Protein AF-A0A0K8SKZ4-F1 (afdb_monomer)

Secondary structure (DSSP, 8-state):
------HHHHHHHHHH-------S--TTGGGS---------PPPP-----TT----EES-EEEE-GGG-EEEE--EEEETTEEEE--EEEEEETTTTEEEEEE--S-TT-----SS------PPP-

Foldseek 3Di:
DDDDDPVVVVVVVVVPDDDDDDDPDCPVVVPDDDDDDDPDDDDDDDDDDLPPDDFFFPLWDWDDDPPFWIKTAWGWGDDPNDTDIDQWIWIAGPVVRDIDIDRPPPPVPDGSPDNHDDDDDDDDDD

Solvent-accessible surface area (backbone atoms only — not comparable to full-atom values): 8490 Å² total; per-residue (Å²): 140,73,95,83,86,57,62,70,61,49,51,55,50,55,72,76,57,83,90,83,84,90,70,98,67,64,72,74,61,71,74,53,84,83,80,82,75,84,80,80,84,72,82,86,75,89,83,81,83,67,85,91,73,85,75,62,71,44,60,50,23,74,33,66,55,70,102,46,26,30,40,38,37,36,8,33,32,61,57,98,87,42,77,44,75,31,64,43,40,34,39,41,25,71,82,76,72,42,78,49,77,41,67,70,72,86,56,94,80,74,80,56,86,45,72,70,41,83,71,81,78,83,78,80,87,129

Sequence (126 aa):
MEPFDEWEEFHLTCCHYSLSIATANVQFLKSFPAHQHEIACRKSLVLQTVEKLTMERYGHSLVEVGNRGALIIGGFGSSSGHHGRSKEITYVGVNSKTVHTRMSSQASFITWDCLYATSTAITKEE

Mean predicted aligned error: 10.61 Å

pLDDT: mean 78.46, std 10.22, range [48.38, 93.88]

Organism: Lygus hesperus (NCBI:txid30085)

InterPro domains:
  IPR029063 S-adenosyl-L-methionine-dependent methyltransferase superfamily [G3DSA:3.40.50.150] (1-35)

Nearest PDB structures (foldseek):
  8ehv-assembly2_B  TM=7.930E-01  e=5.958E-02  Homo sapiens
  8ejr-assembly2_B  TM=7.897E-01  e=7.552E-02  Homo sapiens
  6tg8-assembly1_AAA  TM=7.905E-01  e=7.118E-02  Homo sapiens
  4iqk-assembly1_A  TM=7.884E-01  e=8.503E-02  Homo sapiens
  1zgk-assembly1_A  TM=7.850E-01  e=2.782E-01  Homo sapiens

Structure (mmCIF, N/CA/C/O backbone):
data_AF-A0A0K8SKZ4-F1
#
_entry.id   AF-A0A0K8SKZ4-F1
#
loop_
_atom_site.group_PDB
_atom_site.id
_atom_site.type_symbol
_atom_site.label_atom_id
_atom_site.label_alt_id
_atom_site.label_comp_id
_atom_site.label_asym_id
_atom_site.label_entity_id
_atom_site.label_seq_id
_atom_site.pdbx_PDB_ins_code
_atom_site.Cartn_x
_atom_site.Cartn_y
_atom_site.Cartn_z
_atom_site.occupancy
_atom_site.B_iso_or_equiv
_atom_site.auth_seq_id
_atom_site.auth_comp_id
_atom_site.auth_asym_id
_atom_site.auth_atom_id
_atom_site.pdbx_PDB_model_num
ATOM 1 N N . MET A 1 1 ? 19.714 -13.687 -1.456 1.00 84.31 1 MET A N 1
ATOM 2 C CA . MET A 1 1 ? 18.265 -13.897 -1.283 1.00 84.31 1 MET A CA 1
ATOM 3 C C . MET A 1 1 ? 17.968 -13.640 0.174 1.00 84.31 1 MET A C 1
ATOM 5 O O . MET A 1 1 ? 18.544 -14.321 1.015 1.00 84.31 1 MET A O 1
ATOM 9 N N . GLU A 1 2 ? 17.155 -12.632 0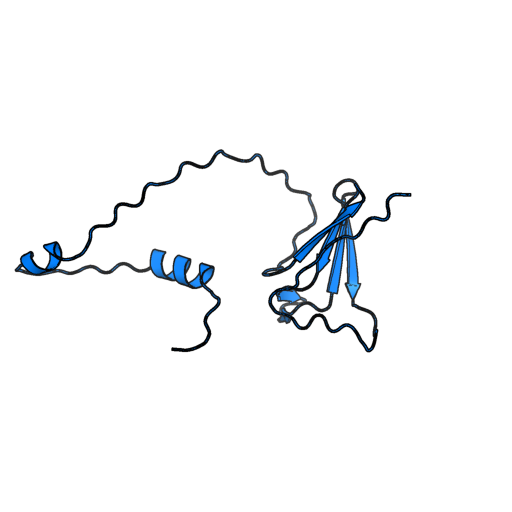.444 1.00 93.62 2 GLU A N 1
ATOM 10 C CA . GLU A 1 2 ? 16.690 -12.252 1.779 1.00 93.62 2 GLU A CA 1
ATOM 11 C C . GLU A 1 2 ? 15.154 -12.186 1.770 1.00 93.62 2 GLU A C 1
ATOM 13 O O . GLU A 1 2 ? 14.571 -12.183 0.681 1.00 93.62 2 GLU A O 1
ATOM 18 N N . PRO A 1 3 ? 14.482 -12.195 2.935 1.00 91.00 3 PRO A N 1
ATOM 19 C CA . PRO A 1 3 ? 13.041 -11.964 2.999 1.00 91.00 3 PRO A CA 1
ATOM 20 C C . PRO A 1 3 ? 12.668 -10.619 2.361 1.00 91.00 3 PRO A C 1
ATOM 22 O O . PRO A 1 3 ? 13.310 -9.613 2.643 1.00 91.00 3 PRO A O 1
ATOM 25 N N . PHE A 1 4 ? 11.636 -10.608 1.515 1.00 89.75 4 PHE A N 1
ATOM 26 C CA . PHE A 1 4 ? 11.210 -9.439 0.748 1.00 89.75 4 PHE A CA 1
ATOM 27 C C . PHE A 1 4 ? 9.680 -9.348 0.723 1.00 89.75 4 PHE A C 1
ATOM 29 O O . PHE A 1 4 ? 9.021 -10.345 0.424 1.00 89.75 4 PHE A O 1
ATOM 36 N N . ASP A 1 5 ? 9.142 -8.168 1.030 1.00 85.81 5 ASP A N 1
ATOM 37 C CA . ASP A 1 5 ? 7.696 -7.916 1.170 1.00 85.81 5 ASP A CA 1
ATOM 38 C C . ASP A 1 5 ? 7.285 -6.515 0.669 1.00 85.81 5 ASP A C 1
ATOM 40 O O . ASP A 1 5 ? 6.225 -6.002 1.002 1.00 85.81 5 ASP A O 1
ATOM 44 N N . GLU A 1 6 ? 8.150 -5.870 -0.120 1.00 89.12 6 GLU A N 1
ATOM 45 C CA . GLU A 1 6 ? 7.980 -4.492 -0.616 1.00 89.12 6 GLU A CA 1
ATOM 46 C C . GLU A 1 6 ? 7.667 -4.498 -2.122 1.00 89.12 6 GLU A C 1
ATOM 48 O O . GLU A 1 6 ? 8.309 -3.822 -2.935 1.00 89.12 6 GLU A O 1
ATOM 53 N N . TRP A 1 7 ? 6.747 -5.375 -2.545 1.00 88.06 7 TRP A N 1
ATOM 54 C CA . TRP A 1 7 ? 6.479 -5.591 -3.971 1.00 88.06 7 TRP A CA 1
ATOM 55 C C . TRP A 1 7 ? 5.954 -4.336 -4.656 1.00 88.06 7 TRP A C 1
ATOM 57 O O . TRP A 1 7 ? 6.333 -4.062 -5.798 1.00 88.06 7 TRP A O 1
ATOM 67 N N . GLU A 1 8 ? 5.103 -3.578 -3.976 1.00 88.56 8 GLU A N 1
ATOM 68 C CA . GLU A 1 8 ? 4.566 -2.312 -4.445 1.00 88.56 8 GLU A CA 1
ATOM 69 C C . GLU A 1 8 ? 5.685 -1.284 -4.670 1.00 88.56 8 GLU A C 1
ATOM 71 O O . GLU A 1 8 ? 5.755 -0.676 -5.745 1.00 88.56 8 GLU A O 1
ATOM 76 N N . GLU A 1 9 ? 6.598 -1.130 -3.710 1.00 89.12 9 GLU A N 1
ATOM 77 C CA . GLU A 1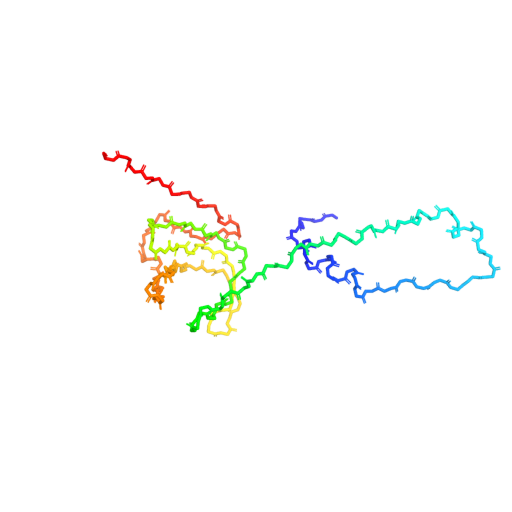 9 ? 7.738 -0.214 -3.789 1.00 89.12 9 GLU A CA 1
ATOM 78 C C . GLU A 1 9 ? 8.730 -0.637 -4.875 1.00 89.12 9 GLU A C 1
ATOM 80 O O . GLU A 1 9 ? 9.206 0.201 -5.650 1.00 89.12 9 GLU A O 1
ATOM 85 N N . PHE A 1 10 ? 9.026 -1.933 -4.986 1.00 92.31 10 PHE A N 1
ATOM 86 C CA . PHE A 1 10 ? 9.913 -2.442 -6.028 1.00 92.31 10 PHE A CA 1
ATOM 87 C C . PHE A 1 10 ? 9.290 -2.320 -7.415 1.00 92.31 10 PHE A C 1
ATOM 89 O O . PHE A 1 10 ? 9.973 -1.906 -8.350 1.00 92.31 10 PHE A O 1
ATOM 96 N N . HIS A 1 11 ? 7.996 -2.606 -7.566 1.00 89.75 11 HIS A N 1
ATOM 97 C CA . HIS A 1 11 ? 7.304 -2.425 -8.838 1.00 89.75 11 HIS A CA 1
ATOM 98 C C . HIS A 1 11 ? 7.336 -0.959 -9.279 1.00 89.75 11 HIS A C 1
ATOM 100 O O . HIS A 1 11 ? 7.713 -0.666 -10.418 1.00 89.75 11 HIS A O 1
ATOM 106 N N . LEU A 1 12 ? 7.002 -0.034 -8.372 1.00 88.69 12 LEU A N 1
ATOM 107 C CA . LEU A 1 12 ? 7.126 1.398 -8.634 1.00 88.69 12 LEU A CA 1
ATOM 108 C C . LEU A 1 12 ? 8.563 1.757 -9.008 1.00 88.69 12 LEU A C 1
ATOM 110 O O . LEU A 1 12 ? 8.761 2.444 -10.007 1.00 88.69 12 LEU A O 1
ATOM 114 N N . THR A 1 13 ? 9.557 1.253 -8.279 1.00 93.88 13 THR A N 1
ATOM 115 C CA . THR A 1 13 ? 10.974 1.472 -8.588 1.00 93.88 13 THR A CA 1
ATOM 116 C C . THR A 1 13 ? 11.291 1.010 -10.007 1.00 93.88 13 THR A C 1
ATOM 118 O O . THR A 1 13 ? 11.733 1.817 -10.816 1.00 93.88 13 THR A O 1
ATOM 121 N N . CYS A 1 14 ? 10.980 -0.232 -10.377 1.00 91.94 14 CYS A N 1
ATOM 122 C CA . CYS A 1 14 ? 11.227 -0.762 -11.719 1.00 91.94 14 CYS A CA 1
ATOM 123 C C . CYS A 1 14 ? 10.579 0.069 -12.834 1.00 91.94 14 CYS A C 1
ATOM 125 O O . CYS A 1 14 ? 11.188 0.235 -13.888 1.00 91.94 14 CYS A O 1
ATOM 127 N N . CYS A 1 15 ? 9.392 0.634 -12.606 1.00 89.50 15 CYS A N 1
ATOM 128 C CA . CYS A 1 15 ? 8.718 1.500 -13.576 1.00 89.50 15 CYS A CA 1
ATOM 129 C C . CYS A 1 15 ? 9.421 2.853 -13.799 1.00 89.50 15 CYS A C 1
ATOM 131 O O . CYS A 1 15 ? 9.193 3.490 -14.826 1.00 89.50 15 CYS A O 1
ATOM 133 N N . HIS A 1 16 ? 10.276 3.297 -12.872 1.00 91.94 16 HIS A N 1
ATOM 134 C CA . HIS A 1 16 ? 11.017 4.561 -12.979 1.00 91.94 16 HIS A CA 1
ATOM 135 C C . HIS A 1 16 ? 12.434 4.403 -13.549 1.00 91.94 16 HIS A C 1
ATOM 137 O O . HIS A 1 16 ? 13.119 5.403 -13.766 1.00 91.94 16 HIS A O 1
ATOM 143 N N . TYR A 1 17 ? 12.877 3.176 -13.833 1.00 92.44 17 TYR A N 1
ATOM 144 C CA . TYR A 1 17 ? 14.162 2.913 -14.478 1.00 92.44 17 TYR A CA 1
ATOM 145 C C . TYR A 1 17 ? 13.944 2.363 -15.885 1.00 92.44 17 TYR A C 1
ATOM 147 O O . TYR A 1 17 ? 13.073 1.533 -16.126 1.00 92.44 17 TYR A O 1
ATOM 155 N N . SER A 1 18 ? 14.772 2.807 -16.831 1.00 89.88 18 SER A N 1
ATOM 156 C CA . SER A 1 18 ? 14.786 2.262 -18.188 1.00 89.88 18 SER A CA 1
ATOM 157 C C . SER A 1 18 ? 16.172 1.738 -18.537 1.00 89.88 18 SER A C 1
ATOM 159 O O . SER A 1 18 ? 17.190 2.334 -18.184 1.00 89.88 18 SER A O 1
ATOM 161 N N . LEU A 1 19 ? 16.208 0.607 -19.240 1.00 85.75 19 LEU A N 1
ATOM 162 C CA . LEU A 1 19 ? 17.428 0.037 -19.795 1.00 85.75 19 LEU A CA 1
ATOM 163 C C . LEU A 1 19 ? 17.457 0.319 -21.296 1.00 85.75 19 LEU A C 1
ATOM 165 O O . LEU A 1 19 ? 16.661 -0.229 -22.054 1.00 85.75 19 LEU A O 1
ATOM 169 N N . SER A 1 20 ? 18.390 1.169 -21.719 1.00 86.12 20 SER A N 1
ATOM 170 C CA . SER A 1 20 ? 18.637 1.459 -23.132 1.00 86.12 20 SER A CA 1
ATOM 171 C C . SER A 1 20 ? 19.935 0.796 -23.573 1.00 86.12 20 SER A C 1
ATOM 173 O O . SER A 1 20 ? 20.978 1.009 -22.958 1.00 86.12 20 SER A O 1
ATOM 175 N N . ILE A 1 21 ? 19.883 0.002 -24.644 1.00 82.56 21 ILE A N 1
ATOM 176 C CA . ILE A 1 21 ? 21.053 -0.695 -25.185 1.00 82.56 21 ILE A CA 1
ATOM 177 C C . ILE A 1 21 ? 21.307 -0.213 -26.611 1.00 82.56 21 ILE A C 1
ATOM 179 O O . ILE A 1 21 ? 20.495 -0.442 -27.506 1.00 82.56 21 ILE A O 1
ATOM 183 N N . ALA A 1 22 ? 22.458 0.423 -26.829 1.00 85.88 22 ALA A N 1
ATOM 184 C CA . ALA A 1 22 ? 22.949 0.768 -28.158 1.00 85.88 22 ALA A CA 1
ATOM 185 C C . ALA A 1 22 ? 23.949 -0.300 -28.620 1.00 85.88 22 ALA A C 1
ATOM 187 O O . ALA A 1 22 ? 24.955 -0.550 -27.960 1.00 85.88 22 ALA A O 1
ATOM 188 N N . THR A 1 23 ? 23.670 -0.947 -29.750 1.00 83.12 23 THR A N 1
ATOM 189 C CA . THR A 1 23 ? 24.506 -2.017 -30.310 1.00 83.12 23 THR A CA 1
ATOM 190 C C . THR A 1 23 ? 24.589 -1.889 -31.826 1.00 83.12 23 THR A C 1
ATOM 192 O O . THR A 1 23 ? 23.614 -1.519 -32.477 1.00 83.12 23 THR A O 1
ATOM 195 N N . ALA A 1 24 ? 25.737 -2.246 -32.402 1.00 85.50 24 ALA A N 1
ATOM 196 C CA . ALA A 1 24 ? 25.886 -2.385 -33.850 1.00 85.50 24 ALA A CA 1
ATOM 197 C C . ALA A 1 24 ? 25.228 -3.673 -34.390 1.00 85.50 24 ALA A C 1
ATOM 199 O O . ALA A 1 24 ? 24.964 -3.778 -35.585 1.00 85.50 24 ALA A O 1
ATOM 200 N N . ASN A 1 25 ? 24.951 -4.658 -33.523 1.00 83.12 25 ASN A N 1
ATOM 201 C CA . ASN A 1 25 ? 24.340 -5.934 -33.891 1.00 83.12 25 ASN A CA 1
ATOM 202 C C . ASN A 1 25 ? 23.125 -6.236 -33.001 1.00 83.12 25 ASN A C 1
ATOM 204 O O . ASN A 1 25 ? 23.258 -6.499 -31.806 1.00 83.12 25 ASN A O 1
ATOM 208 N N . VAL A 1 26 ? 21.940 -6.221 -33.609 1.00 80.81 26 VAL A N 1
ATOM 209 C CA . VAL A 1 26 ? 20.637 -6.375 -32.941 1.00 80.81 26 VAL A CA 1
ATOM 210 C C . VAL A 1 26 ? 20.186 -7.830 -32.770 1.00 80.81 26 VAL A C 1
ATOM 212 O O . VAL A 1 26 ? 19.115 -8.068 -32.217 1.00 80.81 26 VAL A O 1
ATOM 215 N N . GLN A 1 27 ? 20.945 -8.825 -33.247 1.00 82.12 27 GLN A N 1
ATOM 216 C CA . GLN A 1 2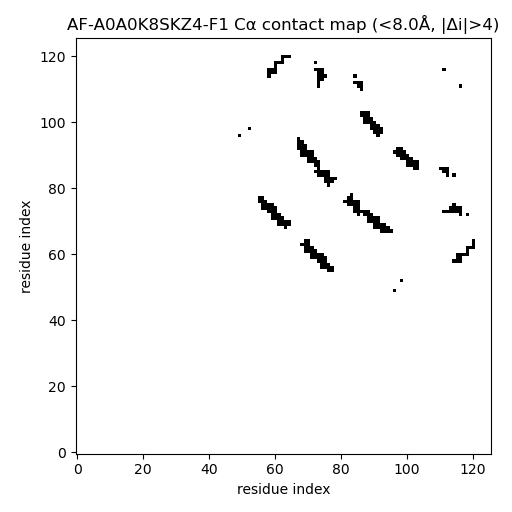7 ? 20.470 -10.218 -33.259 1.00 82.12 27 GLN A CA 1
ATOM 217 C C . GLN A 1 27 ? 20.228 -10.781 -31.852 1.00 82.12 27 GLN A C 1
ATOM 219 O O . GLN A 1 27 ? 19.255 -11.501 -31.655 1.00 82.12 27 GLN A O 1
ATOM 224 N N . PHE A 1 28 ? 21.039 -10.396 -30.862 1.00 78.75 28 PHE A N 1
ATOM 225 C CA . PHE A 1 28 ? 20.835 -10.822 -29.474 1.00 78.75 28 PHE A CA 1
ATOM 226 C C . PHE A 1 28 ? 19.618 -10.145 -28.814 1.00 78.75 28 PHE A C 1
ATOM 228 O O . PHE A 1 28 ? 19.055 -10.681 -27.870 1.00 78.75 28 PHE A O 1
ATOM 235 N N . LEU A 1 29 ? 19.174 -8.980 -29.307 1.00 75.00 29 LEU A N 1
ATOM 236 C CA . LEU A 1 29 ? 17.990 -8.300 -28.767 1.00 75.00 29 LEU A CA 1
ATOM 237 C C . LEU A 1 29 ? 16.697 -9.034 -29.141 1.00 75.00 29 LEU A C 1
ATOM 239 O O . LEU A 1 29 ? 15.725 -8.989 -28.397 1.00 75.00 29 LEU A O 1
ATOM 243 N N . LYS A 1 30 ? 16.694 -9.764 -30.263 1.00 75.38 30 LYS A N 1
ATOM 244 C CA . LYS A 1 30 ? 15.529 -10.533 -30.725 1.00 75.38 30 LYS A CA 1
ATOM 245 C C . LYS A 1 30 ? 15.217 -11.755 -29.862 1.00 75.38 30 LYS A C 1
ATOM 247 O O . LYS A 1 30 ? 14.107 -12.267 -29.946 1.00 75.38 30 LYS A O 1
ATOM 252 N N . SER A 1 31 ? 16.174 -12.237 -29.065 1.00 79.31 31 SER A N 1
ATOM 253 C CA . SER A 1 31 ? 15.929 -13.329 -28.117 1.00 79.31 31 SER A CA 1
ATOM 254 C C . SER A 1 31 ? 15.302 -12.856 -26.807 1.00 79.31 31 SER A C 1
ATOM 256 O O . SER A 1 31 ? 14.911 -13.697 -26.001 1.00 79.31 31 SER A O 1
ATOM 258 N N . PHE A 1 32 ? 15.199 -11.543 -26.572 1.00 76.25 32 PHE A N 1
ATOM 259 C CA . PHE A 1 32 ? 14.481 -11.042 -25.406 1.00 76.25 32 PHE A CA 1
ATOM 260 C C . PHE A 1 32 ? 12.972 -11.124 -25.658 1.00 76.25 32 PHE A C 1
ATOM 262 O O . PHE A 1 32 ? 12.498 -10.639 -26.688 1.00 76.25 32 PHE A O 1
ATOM 269 N N . PRO A 1 33 ? 12.199 -11.714 -24.734 1.00 73.81 33 PRO A N 1
ATOM 270 C CA . PRO A 1 33 ? 10.752 -11.718 -24.843 1.00 73.81 33 PRO A CA 1
ATOM 271 C C . PRO A 1 33 ? 10.233 -10.278 -24.757 1.00 73.81 33 PRO A C 1
ATOM 273 O O . PRO A 1 33 ? 10.387 -9.603 -23.742 1.00 73.81 33 PRO A O 1
ATOM 276 N N . ALA A 1 34 ? 9.614 -9.799 -25.835 1.00 71.25 34 ALA A N 1
ATOM 277 C CA . ALA A 1 34 ? 8.869 -8.550 -25.813 1.00 71.25 34 ALA A CA 1
ATOM 278 C C . ALA A 1 34 ? 7.513 -8.815 -25.150 1.00 71.25 34 ALA A C 1
ATOM 280 O O . ALA A 1 34 ? 6.623 -9.418 -25.751 1.00 71.25 34 ALA A O 1
ATOM 281 N N . HIS A 1 35 ? 7.354 -8.395 -23.899 1.00 67.44 35 HIS A N 1
ATOM 282 C CA . HIS A 1 35 ? 6.056 -8.421 -23.235 1.00 67.44 35 HIS A CA 1
ATOM 283 C C . HIS A 1 35 ? 5.322 -7.112 -23.519 1.00 67.44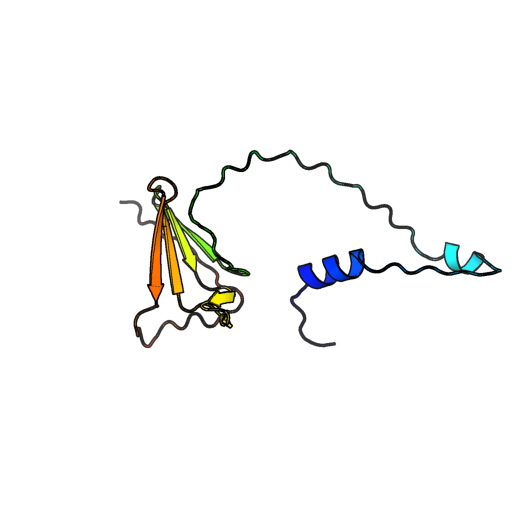 35 HIS A C 1
ATOM 285 O O . HIS A 1 35 ? 5.682 -6.052 -23.012 1.00 67.44 35 HIS A O 1
ATOM 291 N N . GLN A 1 36 ? 4.292 -7.184 -24.363 1.00 68.69 36 GLN A N 1
ATOM 292 C CA . GLN A 1 36 ? 3.277 -6.140 -24.427 1.00 68.69 36 GLN A CA 1
ATOM 293 C C . GLN A 1 36 ? 2.287 -6.400 -23.298 1.00 68.69 36 GLN A C 1
ATOM 295 O O . GLN A 1 36 ? 1.614 -7.428 -23.278 1.00 68.69 36 GLN A O 1
ATOM 300 N N . HIS A 1 37 ? 2.229 -5.487 -22.335 1.00 68.56 37 HIS A N 1
ATOM 301 C CA . HIS A 1 37 ? 1.208 -5.536 -21.303 1.00 68.56 37 HIS A CA 1
ATOM 302 C C . HIS A 1 37 ? -0.081 -4.926 -21.850 1.00 68.56 37 HIS A C 1
ATOM 304 O O . HIS A 1 37 ? -0.086 -3.791 -22.330 1.00 68.56 37 HIS A O 1
ATOM 310 N N . GLU A 1 38 ? -1.180 -5.670 -21.760 1.00 72.50 38 GLU A N 1
ATOM 311 C CA . GLU A 1 38 ? -2.504 -5.096 -21.962 1.00 72.50 38 GLU A CA 1
ATOM 312 C C . GLU A 1 38 ? -2.776 -4.082 -20.847 1.00 72.50 38 GLU A C 1
ATOM 314 O O . GLU A 1 38 ? -2.741 -4.403 -19.656 1.00 72.50 38 GLU A O 1
ATOM 319 N N . ILE A 1 39 ? -3.045 -2.835 -21.230 1.00 73.31 39 ILE A N 1
ATOM 320 C CA . ILE A 1 39 ? -3.462 -1.808 -20.279 1.00 73.31 39 ILE A CA 1
ATOM 321 C C . ILE A 1 39 ? -4.922 -2.094 -19.931 1.00 73.31 39 ILE A C 1
ATOM 323 O O . ILE A 1 39 ? -5.835 -1.766 -20.690 1.00 73.31 39 ILE A O 1
ATOM 327 N N . ALA A 1 40 ? -5.152 -2.724 -18.781 1.00 76.19 40 ALA A N 1
ATOM 328 C CA . ALA A 1 40 ? -6.500 -2.970 -18.292 1.00 76.19 40 ALA A CA 1
ATOM 329 C C . ALA A 1 40 ? -7.221 -1.633 -18.037 1.00 76.19 40 ALA A C 1
ATOM 331 O O . ALA A 1 40 ? -6.888 -0.892 -17.109 1.00 76.19 40 ALA A O 1
ATOM 332 N N . CYS A 1 41 ? -8.241 -1.328 -18.843 1.00 74.38 41 CYS A N 1
ATOM 333 C CA . CYS A 1 41 ? -9.102 -0.170 -18.625 1.00 74.38 41 CYS A CA 1
ATOM 334 C C . CYS A 1 41 ? -10.062 -0.469 -17.464 1.00 74.38 41 CYS A C 1
ATOM 336 O O . CYS A 1 41 ? -11.036 -1.210 -17.610 1.00 74.38 41 CYS A O 1
ATOM 338 N N . ARG A 1 42 ? -9.766 0.066 -16.275 1.00 77.38 42 ARG A N 1
ATOM 339 C CA . ARG A 1 42 ? -10.625 -0.092 -15.095 1.00 77.38 42 ARG A CA 1
ATOM 340 C C . ARG A 1 42 ? -11.748 0.944 -15.114 1.00 77.38 42 ARG A C 1
ATOM 342 O O . ARG A 1 42 ? -11.528 2.101 -15.463 1.00 77.38 42 ARG A O 1
ATOM 349 N N . LYS A 1 43 ? -12.956 0.533 -14.707 1.00 82.81 43 LYS A N 1
ATOM 350 C CA . LYS A 1 43 ? -14.086 1.455 -14.510 1.00 82.81 43 LYS A CA 1
ATOM 351 C C . LYS A 1 43 ? -13.697 2.524 -13.487 1.00 82.81 43 LYS A C 1
ATOM 353 O O . LYS A 1 43 ? -13.170 2.196 -12.426 1.00 82.81 43 LYS A O 1
ATOM 358 N N . SER A 1 44 ? -13.976 3.786 -13.805 1.00 79.81 44 SER A N 1
ATOM 359 C CA . SER A 1 44 ? -13.770 4.899 -12.877 1.00 79.81 44 SER A CA 1
ATOM 360 C C . SER A 1 44 ? -14.740 4.767 -11.701 1.00 79.81 44 SER A C 1
ATOM 362 O O . SER A 1 44 ? -15.950 4.653 -11.899 1.00 79.81 44 SER A O 1
ATOM 364 N N . LEU A 1 45 ? -14.203 4.733 -10.483 1.00 83.44 45 LEU A N 1
ATOM 365 C CA . LEU A 1 45 ? -14.990 4.784 -9.256 1.00 83.44 45 LEU A CA 1
ATOM 366 C C . LEU A 1 45 ? -15.198 6.250 -8.865 1.00 83.44 45 LEU A C 1
ATOM 368 O O . LEU A 1 45 ? -14.260 7.045 -8.915 1.00 83.44 45 LEU A O 1
ATOM 372 N N . VAL A 1 46 ? -16.413 6.602 -8.441 1.00 82.12 46 VAL A N 1
ATOM 373 C CA . VAL A 1 46 ? -16.683 7.918 -7.849 1.00 82.12 46 VAL A CA 1
ATOM 374 C C . VAL A 1 46 ? -16.211 7.883 -6.400 1.00 82.12 46 VAL A C 1
ATOM 376 O O . VAL A 1 46 ? -16.841 7.261 -5.548 1.00 82.12 46 VAL A O 1
ATOM 379 N N . LEU A 1 47 ? -15.081 8.532 -6.130 1.00 77.69 47 LEU A N 1
ATOM 380 C CA . LEU A 1 47 ? -14.546 8.672 -4.781 1.00 77.69 47 LEU A CA 1
ATOM 381 C C . LEU A 1 47 ? -15.269 9.814 -4.060 1.00 77.69 47 LEU A C 1
ATOM 383 O O . LEU A 1 47 ? -15.374 10.920 -4.586 1.00 77.69 47 LEU A O 1
ATOM 387 N N . GLN A 1 48 ? -15.748 9.549 -2.845 1.00 71.44 48 GLN A N 1
ATOM 388 C CA . GLN A 1 48 ? -16.238 10.581 -1.936 1.00 71.44 48 GLN A CA 1
ATOM 389 C C . GLN A 1 48 ? -15.248 10.747 -0.789 1.00 71.44 48 GLN A C 1
ATOM 391 O O . GLN A 1 48 ? -14.986 9.808 -0.039 1.00 71.44 48 GLN A O 1
ATOM 396 N N . THR A 1 49 ? -14.705 11.952 -0.648 1.00 69.88 49 THR A N 1
ATOM 397 C CA . THR A 1 49 ? -13.798 12.283 0.449 1.00 69.88 49 THR A CA 1
ATOM 398 C C . THR A 1 49 ? -14.606 12.647 1.686 1.00 69.88 49 THR A C 1
ATOM 400 O O . THR A 1 49 ? -15.434 13.558 1.656 1.00 69.88 49 THR A O 1
ATOM 403 N N . VAL A 1 50 ? -14.346 11.966 2.800 1.00 66.31 50 VAL A N 1
ATOM 404 C CA . VAL A 1 50 ? -14.837 12.400 4.110 1.00 66.31 50 VAL A CA 1
ATOM 405 C C . VAL A 1 50 ? -13.859 13.446 4.643 1.00 66.31 50 VAL A C 1
ATOM 407 O O . VAL A 1 50 ? -12.724 13.131 4.994 1.00 66.31 50 VAL A O 1
ATOM 410 N N . GLU A 1 51 ? -14.281 14.710 4.658 1.00 62.53 51 GLU A N 1
ATOM 411 C CA . GLU A 1 51 ? -13.481 15.814 5.198 1.00 62.53 51 GLU A CA 1
ATOM 412 C C . GLU A 1 51 ? -13.041 15.521 6.648 1.00 62.53 51 GLU A C 1
ATOM 414 O O . GLU A 1 51 ? -13.843 15.055 7.458 1.00 62.53 51 GLU A O 1
ATOM 419 N N . LYS A 1 52 ? -11.780 15.855 6.975 1.00 63.81 52 LYS A N 1
ATOM 420 C CA . LYS A 1 52 ? -11.106 15.731 8.293 1.00 63.81 52 LYS A CA 1
ATOM 421 C C . LYS A 1 52 ? -10.502 14.376 8.679 1.00 63.81 52 LYS A C 1
ATOM 423 O O . LYS A 1 52 ? -9.988 14.269 9.791 1.00 63.81 52 LYS A O 1
ATOM 428 N N .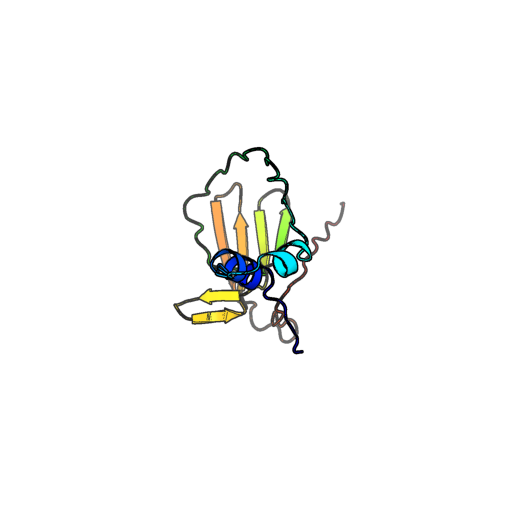 LEU A 1 53 ? -10.482 13.376 7.802 1.00 65.81 53 LEU A N 1
ATOM 429 C CA . LEU A 1 53 ? -9.731 12.142 8.056 1.00 65.81 53 LEU A CA 1
ATOM 430 C C . LEU A 1 53 ? -8.500 12.071 7.148 1.00 65.81 53 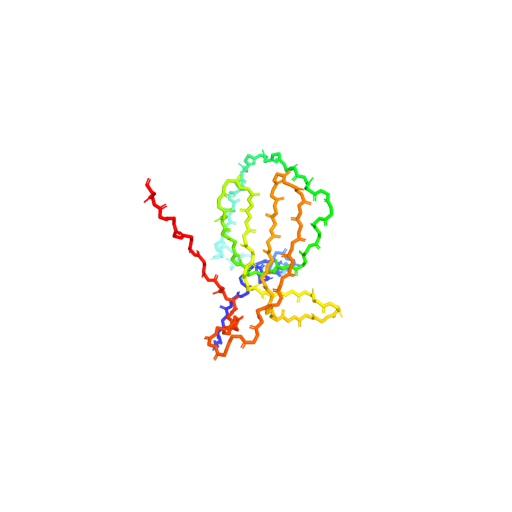LEU A C 1
ATOM 432 O O . LEU A 1 53 ? -8.544 11.480 6.074 1.00 65.81 53 LEU A O 1
ATOM 436 N N . THR A 1 54 ? -7.394 12.658 7.599 1.00 71.69 54 THR A N 1
ATOM 437 C CA . THR A 1 54 ? -6.078 12.415 6.998 1.00 71.69 54 THR A CA 1
ATOM 438 C C . THR A 1 54 ? -5.287 11.556 7.971 1.00 71.69 54 THR A C 1
ATOM 440 O O . THR A 1 54 ? -4.970 11.997 9.073 1.00 71.69 54 THR A O 1
ATOM 443 N N . MET A 1 55 ? -5.019 10.310 7.592 1.00 77.25 55 MET A N 1
ATOM 444 C CA . MET A 1 55 ? -4.234 9.380 8.396 1.00 77.25 55 MET A CA 1
ATOM 445 C C . MET A 1 55 ? -3.194 8.716 7.501 1.00 77.25 55 MET A C 1
ATOM 447 O O . MET A 1 55 ? -3.534 8.099 6.496 1.00 77.25 55 MET A O 1
ATOM 451 N N . GLU A 1 56 ? -1.931 8.813 7.896 1.00 84.81 56 GLU A N 1
ATOM 452 C CA . GLU A 1 56 ? -0.834 8.102 7.247 1.00 84.81 56 GLU A CA 1
ATOM 453 C C . GLU A 1 56 ? -0.735 6.711 7.869 1.00 84.81 56 GLU A C 1
ATOM 455 O O . GLU A 1 56 ? -0.059 6.524 8.881 1.00 84.81 56 GLU A O 1
ATOM 460 N N . ARG A 1 57 ? -1.474 5.746 7.314 1.00 85.31 57 ARG A N 1
ATOM 461 C CA . ARG A 1 57 ? -1.497 4.364 7.805 1.00 85.31 57 ARG A CA 1
ATOM 462 C C . ARG A 1 57 ? -1.463 3.366 6.653 1.00 85.31 57 ARG A C 1
ATOM 464 O O . ARG A 1 57 ? -2.366 3.344 5.823 1.00 85.31 57 ARG A O 1
ATOM 471 N N . TYR A 1 58 ? -0.489 2.470 6.685 1.00 87.19 58 TYR A N 1
ATOM 472 C CA . TYR A 1 58 ? -0.195 1.479 5.650 1.00 87.19 58 TYR A CA 1
ATOM 473 C C . TYR A 1 58 ? -0.154 0.073 6.260 1.00 87.19 58 TYR A C 1
ATOM 475 O O . TYR A 1 58 ? 0.075 -0.064 7.463 1.00 87.19 58 TYR A O 1
ATOM 483 N N . GLY A 1 59 ? -0.440 -0.962 5.463 1.00 85.12 59 GLY A N 1
ATOM 484 C CA . GLY A 1 59 ? -0.460 -2.359 5.931 1.00 85.12 59 GLY A CA 1
ATOM 485 C C . GLY A 1 59 ? -1.459 -2.645 7.065 1.00 85.12 59 GLY A C 1
ATOM 486 O O . GLY A 1 59 ? -1.308 -3.613 7.805 1.00 85.12 59 GLY A O 1
ATOM 487 N N . HIS A 1 60 ? -2.453 -1.773 7.260 1.00 88.00 60 HIS A N 1
ATOM 488 C CA . HIS A 1 60 ? -3.439 -1.924 8.324 1.00 88.00 60 HIS A CA 1
ATOM 489 C C . HIS A 1 60 ? -4.572 -2.855 7.908 1.00 88.00 60 HIS A C 1
ATOM 491 O O . HIS A 1 60 ? -4.891 -2.992 6.727 1.00 88.00 60 HIS A O 1
ATOM 497 N N . SER A 1 61 ? -5.236 -3.421 8.909 1.00 88.56 61 SER A N 1
ATOM 498 C CA . SER A 1 61 ? -6.513 -4.097 8.722 1.00 88.56 61 SER A CA 1
ATOM 499 C C . SER A 1 61 ? -7.664 -3.160 9.059 1.00 88.56 61 SER A C 1
ATOM 501 O O . SER A 1 61 ? -7.576 -2.361 9.997 1.00 88.56 61 SER A O 1
ATOM 503 N N . LEU A 1 62 ? -8.759 -3.289 8.313 1.00 87.75 62 LEU A N 1
ATOM 504 C CA . LEU A 1 62 ? -10.002 -2.567 8.545 1.00 87.75 62 LEU A CA 1
ATOM 505 C C . LEU A 1 62 ? -11.141 -3.571 8.705 1.00 87.75 62 LEU A C 1
ATOM 507 O O . LEU A 1 62 ? -11.301 -4.467 7.882 1.00 87.75 62 LEU A O 1
ATOM 511 N N . VAL A 1 63 ? -11.931 -3.418 9.764 1.00 88.69 63 VAL A N 1
ATOM 512 C CA . VAL A 1 63 ? -13.111 -4.251 10.016 1.00 88.69 63 VAL A CA 1
ATOM 513 C C . VAL A 1 63 ? -14.322 -3.377 10.295 1.00 88.69 63 VAL A C 1
ATOM 515 O O . VAL A 1 63 ? -14.258 -2.456 11.106 1.00 88.69 63 VAL A O 1
ATOM 518 N N . GLU A 1 64 ? -15.431 -3.654 9.620 1.00 87.75 64 GLU A N 1
ATOM 519 C CA . GLU A 1 64 ? -16.704 -2.991 9.889 1.00 87.75 64 GLU A CA 1
ATOM 520 C C . GLU A 1 64 ? -17.221 -3.364 11.287 1.00 87.75 64 GLU A C 1
ATOM 522 O O . GLU A 1 64 ? -17.150 -4.521 11.705 1.00 87.75 64 GLU A O 1
ATOM 527 N N . VAL A 1 65 ? -17.740 -2.380 12.025 1.00 83.94 65 VAL A N 1
ATOM 528 C CA . VAL A 1 65 ? -18.341 -2.596 13.348 1.00 83.94 65 VAL A CA 1
ATOM 529 C C . VAL A 1 65 ? -19.751 -2.027 13.356 1.00 83.94 65 VAL A C 1
ATOM 531 O O . VAL A 1 65 ? -19.971 -0.836 13.598 1.00 83.94 65 VAL A O 1
ATOM 534 N N . GLY A 1 66 ? -20.710 -2.916 13.082 1.00 74.25 66 GLY A N 1
ATOM 535 C CA . GLY A 1 66 ? -22.108 -2.565 12.832 1.00 74.25 66 GLY A CA 1
ATOM 536 C C . GLY A 1 66 ? -22.275 -1.635 11.623 1.00 74.25 66 GLY A C 1
ATOM 537 O O . GLY A 1 66 ? -21.309 -1.212 11.002 1.00 74.25 66 GLY A O 1
ATOM 538 N N . ASN A 1 67 ? -23.507 -1.213 11.337 1.00 71.00 67 ASN A N 1
ATOM 539 C CA . ASN A 1 67 ? -23.811 -0.377 10.160 1.00 71.00 67 ASN A CA 1
ATOM 540 C C . ASN A 1 67 ? -23.449 1.116 10.350 1.00 71.00 67 ASN A C 1
ATOM 542 O O . ASN A 1 67 ? -24.189 2.007 9.918 1.00 71.00 67 ASN A O 1
ATOM 546 N N . ARG A 1 68 ? -22.394 1.431 11.114 1.00 79.31 68 ARG A N 1
ATOM 547 C CA . ARG A 1 68 ? -22.089 2.809 11.559 1.00 79.31 68 ARG A CA 1
ATOM 548 C C . ARG A 1 68 ? -20.635 3.232 11.371 1.00 79.31 68 ARG A C 1
ATOM 550 O O . ARG A 1 68 ? -20.378 4.440 11.360 1.00 79.31 68 ARG A O 1
ATOM 557 N N . GLY A 1 69 ? -19.704 2.299 11.202 1.00 86.75 69 GLY A N 1
ATOM 558 C CA . GLY A 1 69 ? -18.289 2.631 11.100 1.00 86.75 69 GLY A CA 1
ATOM 559 C C . GLY A 1 69 ? -17.378 1.422 10.964 1.00 86.75 69 GLY A C 1
ATOM 560 O O . GLY A 1 69 ? -17.832 0.290 10.831 1.00 86.75 69 GLY A O 1
ATOM 561 N N . ALA A 1 70 ? -16.078 1.682 11.023 1.00 88.38 70 ALA A N 1
ATOM 562 C CA . ALA A 1 70 ? -15.045 0.665 10.937 1.00 88.38 70 ALA A CA 1
ATOM 563 C C . ALA A 1 70 ? -13.938 0.896 11.968 1.00 88.38 70 ALA A C 1
ATOM 565 O O . ALA A 1 70 ? -13.629 2.035 12.329 1.00 88.38 70 ALA A O 1
ATOM 566 N N . LEU A 1 71 ? -13.332 -0.194 12.427 1.00 88.31 71 LEU A N 1
ATOM 567 C CA . LEU A 1 71 ? -12.103 -0.187 13.206 1.00 88.31 71 LEU A CA 1
ATOM 568 C C . LEU A 1 71 ? -10.906 -0.393 12.288 1.00 88.31 71 LEU A C 1
ATOM 570 O O . LEU A 1 71 ? -10.886 -1.308 11.469 1.00 88.31 71 LEU A O 1
ATOM 574 N N . ILE A 1 72 ? -9.895 0.433 12.497 1.00 87.94 72 ILE A N 1
ATOM 575 C CA . ILE A 1 72 ? -8.582 0.373 11.872 1.00 87.94 72 ILE A CA 1
ATOM 576 C C . ILE A 1 72 ? -7.608 -0.136 12.928 1.00 87.94 72 ILE A C 1
ATOM 578 O O . ILE A 1 72 ? -7.518 0.432 14.023 1.00 87.94 72 ILE A O 1
ATOM 582 N N . ILE A 1 73 ? -6.900 -1.214 12.602 1.00 86.31 73 ILE A N 1
ATOM 583 C CA . ILE A 1 73 ? -6.052 -1.950 13.540 1.00 86.31 73 ILE A CA 1
ATOM 584 C C . ILE A 1 73 ? -4.688 -2.220 12.904 1.00 86.31 73 ILE A C 1
ATOM 586 O O . ILE A 1 73 ? -4.597 -2.655 11.754 1.00 86.31 73 ILE A O 1
ATOM 590 N N . GLY A 1 74 ? -3.631 -2.005 13.690 1.00 85.00 74 GLY A N 1
ATOM 591 C CA . GLY A 1 74 ? -2.256 -2.296 13.294 1.00 85.00 74 GLY A CA 1
ATOM 592 C C . GLY A 1 74 ? -1.753 -1.381 12.181 1.00 85.00 74 GLY A C 1
ATOM 593 O O . GLY A 1 74 ? -2.123 -0.206 12.107 1.00 85.00 74 GLY A O 1
ATOM 594 N N . GLY A 1 75 ? -0.885 -1.929 11.334 1.00 86.44 75 GLY A N 1
ATOM 595 C CA . GLY A 1 75 ? -0.201 -1.189 10.284 1.00 86.44 75 GLY A CA 1
ATOM 596 C C . GLY A 1 75 ? 0.914 -0.285 10.806 1.00 86.44 75 GLY A C 1
ATOM 597 O O . GLY A 1 75 ? 1.192 -0.192 12.006 1.00 86.44 75 GLY A O 1
ATOM 598 N N . PHE A 1 76 ? 1.557 0.412 9.883 1.00 86.25 76 PHE A N 1
ATOM 599 C CA . PHE A 1 76 ? 2.644 1.348 10.147 1.00 86.25 76 PHE A CA 1
ATOM 600 C C . PHE A 1 76 ? 2.334 2.712 9.534 1.00 86.25 76 PHE A C 1
ATOM 602 O O . PHE A 1 76 ? 1.426 2.850 8.715 1.00 86.25 76 PHE A O 1
ATOM 609 N N . GLY A 1 77 ? 3.018 3.753 9.987 1.00 86.88 77 GLY A N 1
ATOM 610 C CA . GLY A 1 77 ? 2.726 5.112 9.554 1.00 86.88 77 GLY A CA 1
ATOM 611 C C . GLY A 1 77 ? 3.491 6.163 10.333 1.00 86.88 77 GLY A C 1
ATOM 612 O O . GLY A 1 77 ? 4.323 5.828 11.176 1.00 86.88 77 GLY A O 1
ATOM 613 N N . SER A 1 78 ? 3.192 7.430 10.062 1.00 82.38 78 SER A N 1
ATOM 614 C CA . SER A 1 78 ? 3.762 8.548 10.809 1.00 82.38 78 SER A CA 1
ATOM 615 C C . SER A 1 78 ? 2.862 8.911 11.983 1.00 82.38 78 SER A C 1
ATOM 617 O O . SER A 1 78 ? 1.680 9.214 11.811 1.00 82.38 78 SER A O 1
ATOM 619 N N . SER A 1 79 ? 3.422 8.906 13.189 1.00 72.56 79 SER A N 1
ATOM 620 C CA . SER A 1 79 ? 2.809 9.536 14.357 1.00 72.56 79 SER A CA 1
ATOM 621 C C . SER A 1 79 ? 3.790 10.550 14.917 1.00 72.56 79 SER A C 1
ATOM 623 O O . SER A 1 79 ? 4.928 10.214 15.240 1.00 72.56 79 SER A O 1
ATOM 625 N N . SER A 1 80 ? 3.368 11.810 15.036 1.00 72.12 80 SER A N 1
ATOM 626 C CA . SER A 1 80 ? 4.209 12.877 15.606 1.00 72.12 80 SER A CA 1
ATOM 627 C C . SER A 1 80 ? 5.558 13.049 14.877 1.00 72.12 80 SER A C 1
ATOM 629 O O . SER A 1 80 ? 6.584 13.311 15.505 1.00 72.12 80 SER A O 1
ATOM 631 N N . GLY A 1 81 ? 5.580 12.825 13.558 1.00 77.00 81 GLY A N 1
ATOM 632 C CA . GLY A 1 81 ? 6.791 12.891 12.731 1.00 77.00 81 GLY A CA 1
ATOM 633 C C . GLY A 1 81 ? 7.706 11.663 12.809 1.00 77.00 81 GLY A C 1
ATOM 634 O O . GLY A 1 81 ? 8.750 11.659 12.164 1.00 77.00 81 GLY A O 1
ATOM 635 N N . HIS A 1 82 ? 7.334 10.625 13.563 1.00 79.31 82 HIS A N 1
ATOM 636 C CA . HIS A 1 82 ? 8.092 9.379 13.647 1.00 79.31 82 HIS A CA 1
ATOM 637 C C . HIS A 1 82 ? 7.380 8.272 12.879 1.00 79.31 82 HIS A C 1
ATOM 639 O O . HIS A 1 82 ? 6.225 7.947 13.161 1.00 79.31 82 HIS A O 1
ATOM 645 N N . HIS A 1 83 ? 8.095 7.679 11.924 1.00 85.12 83 HIS A N 1
ATOM 646 C CA . HIS A 1 83 ? 7.623 6.510 11.201 1.00 85.12 83 HIS A CA 1
ATOM 647 C C . HIS A 1 83 ? 7.789 5.253 12.060 1.00 85.12 83 HIS A C 1
ATOM 649 O O . HIS A 1 83 ? 8.877 4.983 12.573 1.00 85.12 83 HIS A O 1
ATOM 655 N N . GLY A 1 84 ? 6.724 4.473 12.221 1.00 85.50 84 GLY A N 1
ATOM 656 C CA . GLY A 1 84 ? 6.785 3.232 12.984 1.00 85.50 84 GLY A CA 1
ATOM 657 C C . GLY A 1 84 ? 5.475 2.457 13.007 1.00 85.50 84 GLY A C 1
ATOM 658 O O . GLY A 1 84 ? 4.474 2.851 12.405 1.00 85.50 84 GLY A O 1
ATOM 659 N N . ARG A 1 85 ? 5.485 1.327 13.723 1.00 85.00 85 ARG A N 1
ATOM 660 C CA . ARG A 1 85 ? 4.300 0.479 13.907 1.00 85.00 85 ARG A CA 1
ATOM 661 C C . ARG A 1 85 ? 3.274 1.143 14.818 1.00 85.00 85 ARG A C 1
ATOM 663 O O . ARG A 1 85 ? 3.616 1.691 15.869 1.00 85.00 85 ARG A O 1
ATOM 670 N N . SER A 1 86 ? 2.007 1.046 14.429 1.00 82.06 86 SER A N 1
ATOM 671 C CA . SER A 1 86 ? 0.886 1.528 15.227 1.00 82.06 86 SER A CA 1
ATOM 672 C C . SER A 1 86 ? 0.634 0.629 16.430 1.00 82.06 86 SER A C 1
ATOM 674 O O . SER A 1 86 ? 0.535 -0.586 16.297 1.00 82.06 86 SER A O 1
ATOM 676 N N . LYS A 1 87 ? 0.422 1.240 17.597 1.00 79.56 87 LYS A N 1
ATOM 677 C CA . LYS A 1 87 ? -0.143 0.574 18.788 1.00 79.56 87 LYS A CA 1
ATOM 678 C C . LYS A 1 87 ? -1.568 1.053 19.091 1.00 79.56 87 LYS A C 1
ATOM 680 O O . LYS A 1 87 ? -2.135 0.744 20.142 1.00 79.56 87 LYS A O 1
ATOM 685 N N . GLU A 1 88 ? -2.117 1.848 18.181 1.00 80.31 88 GLU A N 1
ATOM 686 C CA . GLU A 1 88 ? -3.415 2.496 18.289 1.00 80.31 88 GLU A CA 1
ATOM 687 C C . GLU A 1 88 ? -4.480 1.690 17.554 1.00 80.31 88 GLU A C 1
ATOM 689 O O . GLU A 1 88 ? -4.225 1.113 16.494 1.00 80.31 88 GLU A O 1
ATOM 694 N N . ILE A 1 89 ? -5.688 1.711 18.110 1.00 84.31 89 ILE A N 1
ATOM 695 C CA . ILE A 1 89 ? -6.908 1.290 17.432 1.00 84.31 89 ILE A CA 1
ATOM 696 C C . ILE A 1 89 ? -7.714 2.554 17.147 1.00 84.31 89 ILE A C 1
ATOM 698 O O . ILE A 1 89 ? -8.004 3.335 18.062 1.00 84.31 89 ILE A O 1
ATOM 702 N N . THR A 1 90 ? -8.097 2.739 15.888 1.00 85.88 90 THR A N 1
ATOM 703 C CA . THR A 1 90 ? -8.865 3.908 15.452 1.00 85.88 90 THR A CA 1
ATOM 704 C C . THR A 1 90 ? -10.241 3.473 14.982 1.00 85.88 90 THR A C 1
ATOM 706 O O . THR A 1 90 ? -10.361 2.655 14.079 1.00 85.88 90 THR A O 1
ATOM 709 N N . TYR A 1 91 ? -11.290 4.039 15.566 1.00 87.38 91 TYR A N 1
ATOM 710 C CA . TYR A 1 91 ? -12.649 3.930 15.050 1.00 87.38 91 TYR A CA 1
ATOM 711 C C . TYR A 1 91 ? -12.955 5.107 14.127 1.00 87.38 91 TYR A C 1
ATOM 713 O O . TYR A 1 91 ? -12.757 6.265 14.508 1.00 87.38 91 TYR A O 1
ATOM 721 N N . VAL A 1 92 ? -13.490 4.806 12.947 1.00 86.94 92 VAL A N 1
ATOM 722 C CA . VAL A 1 92 ? -13.979 5.781 11.971 1.00 86.94 92 VAL A CA 1
ATOM 723 C C . VAL A 1 92 ? -15.471 5.557 11.759 1.00 86.94 92 VAL A C 1
ATOM 725 O O . VAL A 1 92 ? -15.891 4.535 11.218 1.00 86.94 92 VAL A O 1
ATOM 728 N N . GLY A 1 93 ? -16.285 6.521 12.177 1.00 84.44 93 GLY A N 1
ATOM 729 C CA . GLY A 1 93 ? -17.720 6.525 11.926 1.00 84.44 93 GLY A CA 1
ATOM 730 C C . GLY A 1 93 ? -18.024 7.088 10.543 1.00 84.44 93 GLY A C 1
ATOM 731 O O . GLY A 1 93 ? -17.898 8.294 10.332 1.00 84.44 93 GLY A O 1
ATOM 732 N N . VAL A 1 94 ? -18.452 6.233 9.612 1.00 75.44 94 VAL A N 1
ATOM 733 C CA . VAL A 1 94 ? -18.716 6.615 8.212 1.00 75.44 94 VAL A CA 1
ATOM 734 C C . VAL A 1 94 ? -19.879 7.612 8.126 1.00 75.44 94 VAL A C 1
ATOM 736 O O . VAL A 1 94 ? -19.763 8.651 7.483 1.00 75.44 94 VAL A O 1
ATOM 739 N N . ASN A 1 95 ? -20.970 7.350 8.854 1.00 74.88 95 ASN A N 1
ATOM 740 C CA . ASN A 1 95 ? -22.159 8.211 8.852 1.00 74.88 95 ASN A CA 1
ATOM 741 C C . ASN A 1 95 ? -22.035 9.401 9.813 1.00 74.88 95 ASN A C 1
ATOM 743 O O . ASN A 1 95 ? -22.504 10.498 9.519 1.00 74.88 95 ASN A O 1
ATOM 747 N N . SER A 1 96 ? -21.407 9.191 10.974 1.00 75.00 96 SER A N 1
ATOM 748 C CA . SER A 1 96 ? -21.242 10.229 11.998 1.00 75.00 96 SER A CA 1
ATOM 749 C C . SER A 1 96 ? -20.087 11.186 11.709 1.00 75.00 96 SER A C 1
ATOM 751 O O . SER A 1 96 ? -19.991 12.218 12.370 1.00 75.00 96 SER A O 1
ATOM 753 N N . LYS A 1 97 ? -19.208 10.855 10.750 1.00 75.25 97 LYS A N 1
ATOM 754 C CA . LYS A 1 97 ? -17.967 11.588 10.453 1.00 75.25 97 LYS A CA 1
ATOM 755 C C . LYS A 1 97 ? -17.096 11.789 11.702 1.00 75.25 97 LYS A C 1
ATOM 757 O O . LYS A 1 97 ? -16.463 12.830 11.871 1.00 75.25 97 LYS A O 1
ATOM 762 N N . THR A 1 98 ? -17.101 10.810 12.608 1.00 77.31 98 THR A N 1
ATOM 763 C CA . THR A 1 98 ? -16.331 10.852 13.858 1.00 77.31 98 THR A CA 1
ATOM 764 C C . THR A 1 98 ? -15.091 9.977 13.771 1.00 77.31 98 THR A C 1
ATOM 766 O O . THR A 1 98 ? -15.110 8.915 13.153 1.00 77.31 98 THR A O 1
ATOM 769 N N . VAL A 1 99 ? -14.020 10.416 14.430 1.00 82.12 99 VAL A N 1
ATOM 770 C CA . VAL A 1 99 ? -12.769 9.667 14.549 1.00 82.12 99 VAL A CA 1
ATOM 771 C C . VAL A 1 99 ? -12.427 9.559 16.024 1.00 82.12 99 VAL A C 1
ATOM 773 O O . VAL A 1 99 ? -12.326 10.571 16.719 1.00 82.12 99 VAL A O 1
ATOM 776 N N . HIS A 1 100 ? -12.277 8.332 16.507 1.00 82.94 100 HIS A N 1
ATOM 777 C CA . HIS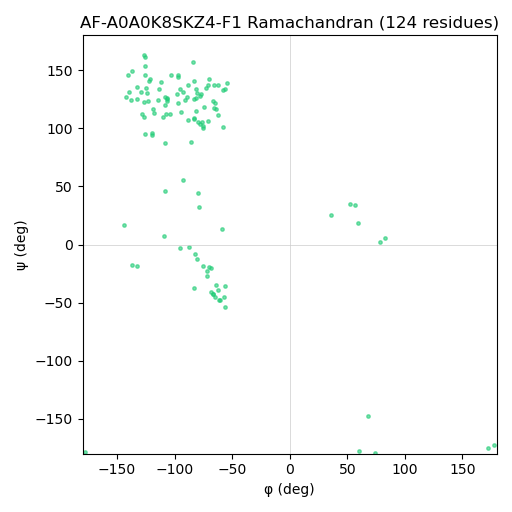 A 1 100 ? -11.891 8.060 17.885 1.00 82.94 100 HIS A CA 1
ATOM 778 C C . HIS A 1 100 ? -10.679 7.140 17.889 1.00 82.94 100 HIS A C 1
ATOM 780 O O . HIS A 1 100 ? -10.791 5.958 17.576 1.00 82.94 100 HIS A O 1
ATOM 786 N N . THR A 1 101 ? -9.529 7.681 18.273 1.00 81.44 101 THR A N 1
ATOM 787 C CA . THR A 1 101 ? -8.300 6.907 18.442 1.00 81.44 101 THR A CA 1
ATOM 788 C C . THR A 1 101 ? -8.125 6.565 19.910 1.00 81.44 101 THR A C 1
ATOM 790 O O . THR A 1 101 ? -8.208 7.441 20.776 1.00 81.44 101 THR A O 1
ATOM 793 N N . ARG A 1 102 ? -7.880 5.291 20.209 1.00 79.19 102 ARG A N 1
ATOM 794 C CA . ARG A 1 102 ? -7.441 4.857 21.533 1.00 79.19 102 ARG A CA 1
ATOM 795 C C . ARG A 1 102 ? -6.149 4.072 21.413 1.00 79.19 102 ARG A C 1
ATOM 797 O O . ARG A 1 102 ? -6.028 3.158 20.601 1.00 79.19 102 ARG A O 1
ATOM 804 N N . MET A 1 103 ? -5.206 4.393 22.289 1.00 69.25 103 MET A N 1
ATOM 805 C CA . MET A 1 103 ? -4.106 3.487 22.590 1.00 69.25 103 MET A CA 1
ATOM 806 C C . MET A 1 103 ? -4.690 2.210 23.194 1.00 69.25 103 MET A C 1
ATOM 808 O O . MET A 1 103 ? -5.578 2.294 24.048 1.00 69.25 103 MET A O 1
ATOM 812 N N . SER A 1 104 ? -4.189 1.044 22.781 1.00 63.62 104 SER A N 1
ATOM 813 C CA . SER A 1 104 ? -4.464 -0.204 23.500 1.00 63.62 104 SER A CA 1
ATOM 814 C C . SER A 1 104 ? -3.967 -0.031 24.941 1.00 63.62 104 SER A C 1
ATOM 816 O O . SER A 1 104 ? -2.764 -0.003 25.203 1.00 63.62 104 SER A O 1
ATOM 818 N N . SER A 1 105 ? -4.878 0.229 25.877 1.00 51.16 105 SER A N 1
ATOM 819 C CA . SER A 1 105 ? -4.543 0.567 27.258 1.00 51.16 105 SER A CA 1
ATOM 820 C C . SER A 1 105 ? -4.005 -0.668 27.961 1.00 51.16 105 SER A C 1
ATOM 822 O O . SER A 1 105 ? -4.816 -1.537 28.249 1.00 51.16 105 SER A O 1
ATOM 824 N N . GLN A 1 106 ? -2.690 -0.742 28.218 1.00 51.53 106 GLN A N 1
ATOM 825 C CA . GLN A 1 106 ? -2.005 -1.624 29.192 1.00 51.53 106 GLN A CA 1
ATOM 826 C C . GLN A 1 106 ? -2.577 -3.048 29.396 1.00 51.53 106 GLN A C 1
ATOM 828 O O . GLN A 1 106 ? -2.373 -3.657 30.442 1.00 51.53 106 GLN A O 1
ATOM 833 N N . ALA A 1 107 ? -3.278 -3.621 28.418 1.00 48.38 107 ALA A N 1
ATOM 834 C CA . ALA A 1 107 ? -3.767 -4.979 28.497 1.00 48.38 107 ALA A CA 1
ATOM 835 C C . ALA A 1 107 ? -2.537 -5.840 28.253 1.00 48.38 107 ALA A C 1
ATOM 837 O O . ALA A 1 107 ? -2.036 -5.911 27.131 1.00 48.38 107 ALA A O 1
ATOM 838 N N . SER A 1 108 ? -2.028 -6.445 29.321 1.00 52.31 108 SER A N 1
ATOM 839 C CA . SER A 1 108 ? -0.783 -7.217 29.410 1.00 52.31 108 SER A CA 1
ATOM 840 C C . SER A 1 108 ? -0.696 -8.440 28.481 1.00 52.31 108 SER A C 1
ATOM 842 O O . SER A 1 108 ? 0.174 -9.281 28.669 1.00 52.31 108 SER A O 1
ATOM 844 N N . PHE A 1 109 ? -1.586 -8.567 27.492 1.00 51.84 109 PHE A N 1
ATOM 845 C CA . PHE A 1 109 ? -1.770 -9.774 26.691 1.00 51.84 109 PHE A CA 1
ATOM 846 C C . PHE A 1 109 ? -1.938 -9.520 25.183 1.00 51.84 109 PHE A C 1
ATOM 848 O O . PHE A 1 109 ? -1.768 -10.458 24.413 1.00 51.84 109 PHE A O 1
ATOM 855 N N . ILE A 1 110 ? -2.269 -8.297 24.735 1.00 57.72 110 ILE A N 1
ATOM 856 C CA . ILE A 1 110 ? -2.490 -8.012 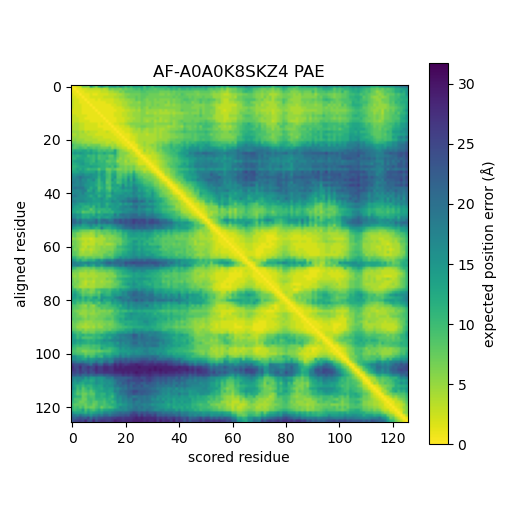23.303 1.00 57.72 110 ILE A CA 1
ATOM 857 C C . ILE A 1 110 ? -1.502 -6.949 22.832 1.00 57.72 110 ILE A C 1
ATOM 859 O O . ILE A 1 110 ? -1.732 -5.742 22.951 1.00 57.72 110 ILE A O 1
ATOM 863 N N . THR A 1 111 ? -0.386 -7.416 22.279 1.00 60.19 111 THR A N 1
ATOM 864 C CA . THR A 1 111 ? 0.586 -6.583 21.572 1.00 60.19 111 THR A CA 1
ATOM 865 C C . THR A 1 111 ? 0.282 -6.610 20.079 1.00 60.19 111 THR A C 1
ATOM 867 O O . THR A 1 111 ? 0.447 -7.638 19.429 1.00 60.19 111 THR A O 1
ATOM 870 N N . TRP A 1 112 ? -0.117 -5.470 19.519 1.00 65.06 112 TRP A N 1
ATOM 871 C CA . TRP A 1 112 ? -0.305 -5.284 18.074 1.00 65.06 112 TRP A CA 1
ATOM 872 C C . TRP A 1 112 ? 1.030 -5.037 17.349 1.00 65.06 112 TRP A C 1
ATOM 874 O O . TRP A 1 112 ? 1.140 -4.134 16.529 1.00 65.06 112 TRP A O 1
ATOM 884 N N . ASP A 1 113 ? 2.064 -5.817 17.673 1.00 63.31 113 ASP A N 1
ATOM 885 C CA . ASP A 1 113 ? 3.385 -5.740 17.030 1.00 63.31 113 ASP A CA 1
ATOM 886 C C . ASP A 1 113 ? 3.471 -6.730 15.860 1.00 63.31 113 ASP A C 1
ATOM 888 O O . ASP A 1 113 ? 4.310 -7.626 15.822 1.00 63.31 113 ASP A O 1
ATOM 892 N N . CYS A 1 114 ? 2.532 -6.612 14.923 1.00 62.53 114 CYS A N 1
ATOM 893 C CA . CYS A 1 114 ? 2.532 -7.378 13.680 1.00 62.53 114 CYS A CA 1
ATOM 894 C C . CYS A 1 114 ? 2.560 -6.416 12.488 1.00 62.53 114 CYS A C 1
ATOM 896 O O . CYS A 1 114 ? 1.951 -5.348 12.531 1.00 62.53 114 CYS A O 1
ATOM 898 N N . LEU A 1 115 ? 3.300 -6.786 11.437 1.00 64.56 115 LEU A N 1
ATOM 899 C CA . LEU A 1 115 ? 3.356 -6.026 10.183 1.00 64.56 115 LEU A CA 1
ATOM 900 C C . LEU A 1 115 ? 2.005 -6.060 9.455 1.00 64.56 115 LEU A C 1
ATOM 902 O O . LEU A 1 115 ? 1.522 -5.019 9.026 1.00 64.56 115 LEU A O 1
ATOM 906 N N . TYR A 1 116 ? 1.376 -7.238 9.414 1.00 70.44 116 TYR A N 1
ATOM 907 C CA . TYR A 1 116 ? 0.080 -7.474 8.782 1.00 70.44 116 TYR A CA 1
ATOM 908 C C . TYR A 1 116 ? -0.901 -7.976 9.833 1.00 70.44 116 TYR A C 1
ATOM 910 O O . TYR A 1 116 ? -0.933 -9.160 10.171 1.00 70.44 116 TYR A O 1
ATOM 918 N N . ALA A 1 117 ? -1.686 -7.059 10.391 1.00 71.19 117 ALA A N 1
ATOM 919 C CA . ALA A 1 117 ? -2.803 -7.456 11.232 1.00 71.19 117 ALA A CA 1
ATOM 920 C C . ALA A 1 117 ? -3.882 -8.093 10.350 1.00 71.19 117 ALA A C 1
ATOM 922 O O . ALA A 1 117 ? -4.146 -7.608 9.253 1.00 71.19 117 ALA A O 1
ATOM 923 N N . THR A 1 118 ? -4.546 -9.130 10.851 1.00 76.50 118 THR A N 1
ATOM 924 C CA . THR A 1 118 ? -5.798 -9.652 10.290 1.00 76.50 118 THR A CA 1
ATOM 925 C C . THR A 1 118 ? -6.911 -9.412 11.298 1.00 76.50 118 THR A C 1
ATOM 927 O O . THR A 1 118 ? -6.735 -9.699 12.484 1.00 76.50 118 THR A O 1
ATOM 930 N N . SER A 1 119 ? -8.057 -8.912 10.851 1.00 76.62 119 SER A N 1
ATOM 931 C CA . SER A 1 119 ? -9.225 -8.700 11.706 1.00 76.62 119 SER A CA 1
ATOM 932 C C . SER A 1 119 ? -10.462 -9.383 11.131 1.00 76.62 119 SER A C 1
ATOM 934 O O . SER A 1 119 ? -10.648 -9.495 9.922 1.00 76.62 119 SER A O 1
ATOM 936 N N . THR A 1 120 ? -11.324 -9.874 12.016 1.00 80.62 120 THR A N 1
ATOM 937 C CA . THR A 1 120 ? -12.605 -10.484 11.649 1.00 80.62 120 THR A CA 1
ATOM 938 C C . THR A 1 120 ? -13.636 -10.070 12.686 1.00 80.62 120 THR A C 1
ATOM 940 O O . THR A 1 120 ? -13.399 -10.213 13.885 1.00 80.62 120 THR A O 1
ATOM 943 N N . ALA A 1 121 ? -14.763 -9.523 12.235 1.00 79.12 121 ALA A N 1
ATOM 944 C CA . ALA A 1 121 ? -15.886 -9.220 13.110 1.00 79.12 121 ALA A CA 1
ATOM 945 C C . ALA A 1 121 ? -16.705 -10.489 13.341 1.00 79.12 121 ALA A C 1
ATOM 947 O O . ALA A 1 121 ? -17.032 -11.203 12.396 1.00 79.12 121 ALA A O 1
ATOM 948 N N . ILE A 1 122 ? -17.056 -10.746 14.599 1.00 80.50 122 ILE A N 1
ATOM 949 C CA . ILE A 1 122 ? -17.998 -11.800 14.971 1.00 80.50 122 ILE A CA 1
ATOM 950 C C . ILE A 1 122 ? -19.261 -11.103 15.460 1.00 80.50 122 ILE A C 1
ATOM 952 O O . ILE A 1 122 ? -19.262 -10.479 16.522 1.00 80.50 122 ILE A O 1
ATOM 956 N N . THR A 1 123 ? -20.332 -11.189 14.683 1.00 75.88 123 THR A N 1
ATOM 957 C CA . THR A 1 123 ? -21.665 -10.760 15.103 1.00 75.88 123 THR A CA 1
ATOM 958 C C . THR A 1 123 ? -22.368 -11.931 15.770 1.00 75.88 123 THR A C 1
ATOM 960 O O . THR A 1 123 ? -22.461 -13.011 15.190 1.00 75.88 123 THR A O 1
ATOM 963 N N . LYS A 1 124 ? -22.876 -11.731 16.988 1.00 71.44 124 LYS A N 1
ATOM 964 C CA . LYS A 1 124 ? -23.925 -12.609 17.507 1.00 71.44 124 LYS A CA 1
ATOM 965 C C . LYS A 1 124 ? -25.211 -12.230 16.784 1.00 71.44 124 LYS A C 1
ATOM 967 O O . LYS A 1 124 ? -25.637 -11.084 16.887 1.00 71.44 124 LYS A O 1
ATOM 972 N N . GLU A 1 125 ? -25.780 -13.164 16.037 1.00 66.81 125 GLU A N 1
ATOM 973 C CA . GLU A 1 125 ? -27.202 -13.096 15.713 1.00 66.81 125 GLU A CA 1
ATOM 974 C C . GLU A 1 125 ? -27.954 -13.283 17.040 1.00 66.81 125 GLU A C 1
ATOM 976 O O . GLU A 1 125 ? -27.736 -14.280 17.736 1.00 66.81 125 GLU A O 1
ATOM 981 N N . GLU A 1 126 ? -28.714 -12.264 17.446 1.00 50.22 126 GLU A N 1
ATOM 982 C CA . GLU A 1 126 ? -29.708 -12.360 18.526 1.00 50.22 126 GLU A CA 1
ATOM 983 C C . GLU A 1 126 ? -31.036 -12.876 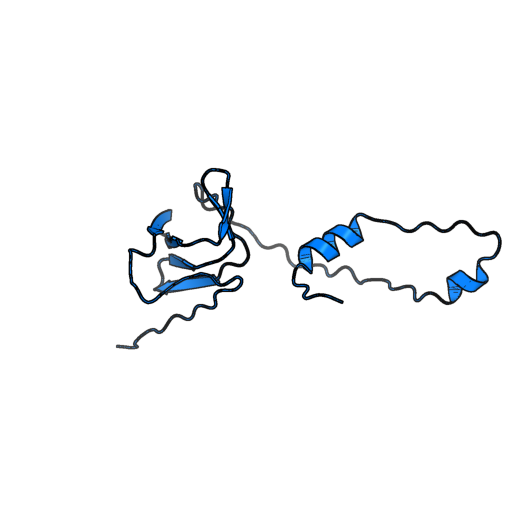17.972 1.00 50.22 126 GLU A C 1
ATOM 985 O O . GLU A 1 126 ? -31.445 -12.398 16.887 1.00 50.22 126 GLU A O 1
#

Radius of gyration: 22.23 Å; Cα contacts (8 Å, |Δi|>4): 139; chains: 1; bounding box: 56×30×63 Å